Protein AF-A0A139BNW7-F1 (afdb_monomer_lite)

Foldseek 3Di:
DPVLVVLLPDLVDNPLVNLVVVLVVLVVVLVVLVVCVVVFDCVQSVQLNVLSVQLNVLSVLLNVLVVLLVVLVVLCPDPVNPVVNVVSVVSNVVSVVVNVVSSVSNSVSSVSNVPRDDRPDD

Structure (mmCIF, N/CA/C/O backbone):
data_AF-A0A139BNW7-F1
#
_entry.id   AF-A0A139BNW7-F1
#
loop_
_atom_site.group_PDB
_atom_site.id
_atom_site.type_symbol
_atom_site.label_atom_id
_atom_site.label_alt_id
_atom_site.label_comp_id
_atom_site.label_asym_id
_atom_site.label_entity_id
_atom_site.label_seq_id
_atom_site.pdbx_PDB_ins_code
_atom_site.Cartn_x
_atom_site.Cartn_y
_atom_site.Cartn_z
_atom_site.occupancy
_atom_site.B_iso_or_equiv
_atom_site.auth_seq_id
_atom_site.auth_comp_id
_atom_site.auth_asym_id
_atom_site.auth_atom_id
_atom_site.pdbx_PDB_model_num
ATOM 1 N N . PRO A 1 1 ? -1.598 -12.115 14.046 1.00 49.28 1 PRO A N 1
ATOM 2 C CA . PRO A 1 1 ? -0.942 -11.135 14.954 1.00 49.28 1 PRO A CA 1
ATOM 3 C C . PRO A 1 1 ? 0.583 -11.308 15.128 1.00 49.28 1 PRO A C 1
ATOM 5 O O . PRO A 1 1 ? 1.263 -10.300 15.243 1.00 49.28 1 PRO A O 1
ATOM 8 N N . LYS A 1 2 ? 1.143 -12.535 15.121 1.00 35.66 2 LYS A N 1
ATOM 9 C CA . LYS A 1 2 ? 2.602 -12.752 15.297 1.00 35.66 2 LYS A CA 1
ATOM 10 C C . LYS A 1 2 ? 3.431 -12.842 13.998 1.00 35.66 2 LYS A C 1
ATOM 12 O O . LYS A 1 2 ? 4.591 -12.453 14.020 1.00 35.66 2 LYS A O 1
ATOM 17 N N . GLN A 1 3 ? 2.856 -13.269 12.867 1.00 41.72 3 GLN A N 1
ATOM 18 C CA . GLN A 1 3 ? 3.570 -13.284 11.571 1.00 41.72 3 GLN A CA 1
ATOM 19 C C . GLN A 1 3 ? 3.868 -11.868 11.035 1.00 41.72 3 GLN A C 1
ATOM 21 O O . GLN A 1 3 ? 4.954 -11.613 10.531 1.00 41.72 3 GLN A O 1
ATOM 26 N N . PHE A 1 4 ? 2.954 -10.917 11.251 1.00 41.28 4 PHE A N 1
ATOM 27 C CA . PHE A 1 4 ? 3.050 -9.531 10.768 1.00 41.28 4 PHE A CA 1
ATOM 28 C C . PHE A 1 4 ? 4.217 -8.722 11.362 1.00 41.28 4 PHE A C 1
ATOM 30 O O . PHE A 1 4 ? 4.808 -7.889 10.683 1.00 41.28 4 PHE A O 1
ATOM 37 N N . ALA A 1 5 ? 4.577 -8.965 12.626 1.00 44.91 5 ALA A N 1
ATOM 38 C CA . ALA A 1 5 ? 5.645 -8.230 13.313 1.00 44.91 5 ALA A CA 1
ATOM 39 C C . ALA A 1 5 ? 7.062 -8.713 12.945 1.00 44.91 5 ALA A C 1
ATOM 41 O O . ALA A 1 5 ? 8.055 -8.100 13.350 1.00 44.91 5 ALA A O 1
ATOM 42 N N . ARG A 1 6 ? 7.173 -9.838 12.227 1.00 39.91 6 ARG A N 1
ATOM 43 C CA . ARG A 1 6 ? 8.458 -10.423 11.830 1.00 39.91 6 ARG A CA 1
ATOM 44 C C . ARG A 1 6 ? 8.920 -9.892 10.468 1.00 39.91 6 ARG A C 1
ATOM 46 O O . ARG A 1 6 ? 10.093 -9.571 10.338 1.00 39.91 6 ARG A O 1
ATOM 53 N N . SER A 1 7 ? 8.002 -9.685 9.522 1.00 45.31 7 SER A N 1
ATOM 54 C CA . SER A 1 7 ? 8.310 -9.166 8.177 1.00 45.31 7 SER A CA 1
ATOM 55 C C . SER A 1 7 ? 8.729 -7.688 8.158 1.00 45.31 7 SER A C 1
ATOM 57 O O . SER A 1 7 ? 9.489 -7.278 7.295 1.00 45.31 7 SER A O 1
ATOM 59 N N . ALA A 1 8 ? 8.313 -6.883 9.144 1.00 42.41 8 ALA A N 1
ATOM 60 C CA . ALA A 1 8 ? 8.657 -5.455 9.212 1.00 42.41 8 ALA A CA 1
ATOM 61 C C . ALA A 1 8 ? 10.097 -5.158 9.694 1.00 42.41 8 ALA A C 1
ATOM 63 O O . ALA A 1 8 ? 10.483 -3.990 9.797 1.00 42.41 8 ALA A O 1
ATOM 64 N N . ARG A 1 9 ? 10.874 -6.187 10.072 1.00 42.69 9 ARG A N 1
ATOM 65 C CA . ARG A 1 9 ? 12.191 -6.028 10.715 1.00 42.69 9 ARG A CA 1
ATOM 66 C C . ARG A 1 9 ? 13.371 -5.916 9.740 1.00 42.69 9 ARG A C 1
ATOM 68 O O . ARG A 1 9 ? 14.380 -5.365 10.158 1.00 42.69 9 ARG A O 1
ATOM 75 N N . HIS A 1 10 ? 13.215 -6.328 8.479 1.00 40.97 10 HIS A N 1
ATOM 76 C CA . HIS A 1 10 ? 14.264 -6.277 7.449 1.00 40.97 10 HIS A CA 1
ATOM 77 C C . HIS A 1 10 ? 13.695 -5.762 6.111 1.00 40.97 10 HIS A C 1
ATOM 79 O O . HIS A 1 10 ? 13.274 -6.573 5.293 1.00 40.97 10 HIS A O 1
ATOM 85 N N . PRO A 1 11 ? 13.617 -4.433 5.900 1.00 43.16 11 PRO A N 1
ATOM 86 C CA . PRO A 1 11 ? 13.012 -3.848 4.700 1.00 43.16 11 PRO A CA 1
ATOM 87 C C . PRO A 1 11 ? 13.825 -4.095 3.417 1.00 43.16 11 PRO A C 1
ATOM 89 O O . PRO A 1 11 ? 13.227 -4.292 2.366 1.00 43.16 11 PRO A O 1
ATOM 92 N N . ASP A 1 12 ? 15.154 -4.193 3.507 1.00 43.19 12 ASP A N 1
ATOM 93 C CA . ASP A 1 12 ? 16.047 -4.253 2.331 1.00 43.19 12 ASP A CA 1
ATOM 94 C C . ASP A 1 12 ? 16.019 -5.599 1.582 1.00 43.19 12 ASP A C 1
ATOM 96 O O . ASP A 1 12 ? 16.667 -5.772 0.556 1.00 43.19 12 ASP A O 1
ATOM 100 N N . SER A 1 13 ? 15.273 -6.577 2.100 1.00 46.12 13 SER A N 1
ATOM 101 C CA . SER A 1 13 ? 15.130 -7.919 1.520 1.00 46.12 13 SER A CA 1
ATOM 102 C C . SER A 1 13 ? 13.729 -8.492 1.720 1.00 46.12 13 SER A C 1
ATOM 104 O O . SER A 1 13 ? 13.562 -9.712 1.806 1.00 46.12 13 SER A O 1
ATOM 106 N N . VAL A 1 14 ? 12.696 -7.642 1.827 1.00 53.75 14 VAL A N 1
ATOM 107 C CA . VAL A 1 14 ? 11.334 -8.185 1.824 1.00 53.75 14 VAL A CA 1
ATOM 108 C C . VAL A 1 14 ? 11.049 -8.685 0.418 1.00 53.75 14 VAL A C 1
ATOM 110 O O . VAL A 1 14 ? 10.745 -7.916 -0.490 1.00 53.75 14 VAL A O 1
ATOM 113 N N . ASP A 1 15 ? 11.178 -9.999 0.261 1.00 62.72 15 ASP A N 1
ATOM 114 C CA . ASP A 1 15 ? 10.791 -10.727 -0.933 1.00 62.72 15 ASP A CA 1
ATOM 115 C C . ASP A 1 15 ? 9.409 -10.237 -1.393 1.00 62.72 15 ASP A C 1
ATOM 117 O O . ASP A 1 15 ? 8.446 -10.180 -0.620 1.00 62.72 15 ASP A O 1
ATOM 121 N N . SER A 1 16 ? 9.330 -9.851 -2.663 1.00 65.94 16 SER A N 1
ATOM 122 C CA . SER A 1 16 ? 8.121 -9.394 -3.345 1.00 65.94 16 SER A CA 1
ATOM 123 C C . SER A 1 16 ? 6.909 -10.291 -3.044 1.00 65.94 16 SER A C 1
ATOM 125 O O . SER A 1 16 ? 5.792 -9.802 -2.846 1.00 65.94 16 SER A O 1
ATOM 127 N N . LEU A 1 17 ? 7.132 -11.605 -2.918 1.00 62.97 17 LEU A N 1
ATOM 128 C CA . LEU A 1 17 ? 6.099 -12.576 -2.564 1.00 62.97 17 LEU A CA 1
ATOM 129 C C . LEU A 1 17 ? 5.541 -12.368 -1.144 1.00 62.97 17 LEU A C 1
ATOM 131 O O . LEU A 1 17 ? 4.336 -12.507 -0.916 1.00 62.97 17 LEU A O 1
ATOM 135 N N . GLN A 1 18 ? 6.390 -11.984 -0.190 1.00 76.88 18 GLN A N 1
ATOM 136 C CA . GLN A 1 18 ? 5.990 -11.701 1.188 1.00 76.88 18 GLN A CA 1
ATOM 137 C C . GLN A 1 18 ? 5.173 -10.408 1.289 1.00 76.88 18 GLN A C 1
ATOM 139 O O . GLN A 1 18 ? 4.178 -10.380 2.018 1.00 76.88 18 GLN A O 1
ATOM 144 N N . LEU A 1 19 ? 5.538 -9.360 0.539 1.00 79.75 19 LEU A N 1
ATOM 145 C CA . LEU A 1 19 ? 4.777 -8.101 0.482 1.00 79.75 19 LEU A CA 1
ATOM 146 C C . LEU A 1 19 ? 3.394 -8.311 -0.137 1.00 79.75 19 LEU A C 1
ATOM 148 O O . LEU A 1 19 ? 2.383 -7.855 0.406 1.00 79.75 19 LEU A O 1
ATOM 152 N N . HIS A 1 20 ? 3.329 -9.076 -1.226 1.00 80.38 20 HIS A N 1
ATOM 153 C CA . HIS A 1 20 ? 2.066 -9.433 -1.856 1.00 80.38 20 HIS A CA 1
ATOM 154 C C . HIS A 1 20 ? 1.164 -10.251 -0.914 1.00 80.38 20 HIS A C 1
ATOM 156 O O . HIS A 1 20 ? -0.016 -9.934 -0.730 1.00 80.38 20 HIS A O 1
ATOM 162 N N . GLY A 1 21 ? 1.723 -11.261 -0.238 1.00 86.75 21 GLY A N 1
ATOM 163 C CA . GLY A 1 21 ? 1.003 -12.038 0.773 1.00 86.75 21 GLY A CA 1
ATOM 164 C C . GLY A 1 21 ? 0.482 -11.167 1.921 1.00 86.75 21 GLY A C 1
ATOM 165 O O . GLY A 1 21 ? -0.666 -11.311 2.351 1.00 86.75 21 GLY A O 1
ATOM 166 N N . LEU A 1 22 ? 1.285 -10.202 2.374 1.00 87.50 22 LEU A N 1
ATOM 167 C CA . LEU A 1 22 ? 0.901 -9.243 3.406 1.00 87.50 22 LEU A CA 1
ATOM 168 C C . LEU A 1 22 ? -0.285 -8.363 2.967 1.00 87.50 22 LEU A C 1
ATOM 170 O O . LEU A 1 22 ? -1.221 -8.176 3.750 1.00 87.50 22 LEU A O 1
ATOM 174 N N . ARG A 1 23 ? -0.309 -7.898 1.711 1.00 90.06 23 ARG A N 1
ATOM 175 C CA . ARG A 1 23 ? -1.443 -7.154 1.130 1.00 90.06 23 ARG A CA 1
ATOM 176 C C . ARG A 1 23 ? -2.729 -7.981 1.122 1.00 90.06 23 ARG A C 1
ATOM 178 O O . ARG A 1 23 ? -3.777 -7.481 1.534 1.00 90.06 23 ARG A O 1
ATOM 185 N N . ILE A 1 24 ? -2.660 -9.253 0.722 1.00 92.62 24 ILE A N 1
ATOM 186 C CA . ILE A 1 24 ? -3.820 -10.161 0.756 1.00 92.62 24 ILE A CA 1
ATOM 187 C C . ILE A 1 24 ? -4.355 -10.295 2.185 1.00 92.62 24 ILE A C 1
ATOM 189 O O . ILE A 1 24 ? -5.563 -10.188 2.413 1.00 92.62 24 ILE A O 1
ATOM 193 N N . LEU A 1 25 ? -3.470 -10.513 3.158 1.00 93.31 25 LEU A N 1
ATOM 194 C CA . LEU A 1 25 ? -3.865 -10.663 4.555 1.00 93.31 25 LEU A CA 1
ATOM 195 C C . LEU A 1 25 ? -4.482 -9.381 5.132 1.00 93.31 25 LEU A C 1
ATOM 197 O O . LEU A 1 25 ? -5.473 -9.464 5.858 1.00 93.31 25 LEU A O 1
ATOM 201 N N . ALA A 1 26 ? -3.943 -8.207 4.792 1.00 93.88 26 ALA A N 1
ATOM 202 C CA . ALA A 1 26 ? -4.494 -6.923 5.219 1.00 93.88 26 ALA A CA 1
ATOM 203 C C . ALA A 1 26 ? -5.916 -6.705 4.672 1.00 93.88 26 ALA A C 1
ATOM 205 O O . ALA A 1 26 ? -6.814 -6.344 5.437 1.00 93.88 26 ALA A O 1
ATOM 206 N N . LYS A 1 27 ? -6.151 -7.014 3.387 1.00 95.31 27 LYS A N 1
ATOM 207 C CA . LYS A 1 27 ? -7.493 -6.966 2.780 1.00 95.31 27 LYS A CA 1
ATOM 208 C C . LYS A 1 27 ? -8.467 -7.910 3.477 1.00 95.31 27 LYS A C 1
ATOM 210 O O . LYS A 1 27 ? -9.548 -7.483 3.867 1.00 95.31 27 LYS A O 1
ATOM 215 N N . LYS A 1 28 ? -8.068 -9.170 3.691 1.00 96.56 28 LYS A N 1
ATOM 216 C CA . LYS A 1 28 ? -8.892 -10.154 4.414 1.00 96.56 28 LYS A CA 1
ATOM 217 C C . LYS A 1 28 ? -9.276 -9.644 5.801 1.00 96.56 28 LYS A C 1
ATOM 219 O O . LYS A 1 28 ? -10.441 -9.716 6.170 1.00 96.56 28 LYS A O 1
ATOM 224 N N . LEU A 1 29 ? -8.320 -9.084 6.543 1.00 94.88 29 LEU A N 1
ATOM 225 C CA . LEU A 1 29 ? -8.589 -8.520 7.863 1.00 94.88 29 LEU A CA 1
ATOM 226 C C . LEU A 1 29 ? -9.581 -7.354 7.806 1.00 94.88 29 LEU A C 1
ATOM 228 O O . LEU A 1 29 ? -10.465 -7.279 8.656 1.00 94.88 29 LEU A O 1
ATOM 232 N N . ARG A 1 30 ? -9.459 -6.465 6.816 1.00 94.69 30 ARG A N 1
ATOM 233 C CA . ARG A 1 30 ? -10.391 -5.345 6.658 1.00 94.69 30 ARG A CA 1
ATOM 234 C C . ARG A 1 30 ? -11.789 -5.810 6.308 1.00 94.69 30 ARG A C 1
ATOM 236 O O . ARG A 1 30 ? -12.711 -5.360 6.969 1.00 94.69 30 ARG A O 1
ATOM 243 N N . TYR A 1 31 ? -11.943 -6.728 5.361 1.00 96.12 31 TYR A N 1
ATOM 244 C CA . TYR A 1 31 ? -13.263 -7.249 5.008 1.00 96.12 31 TYR A CA 1
ATOM 245 C C . TYR A 1 31 ? -13.936 -7.927 6.198 1.00 96.12 31 TYR A C 1
ATOM 247 O O . TYR A 1 31 ? -15.089 -7.635 6.502 1.00 96.12 31 TYR A O 1
ATOM 255 N N . SER A 1 32 ? -13.199 -8.751 6.947 1.00 95.62 32 SER A N 1
ATOM 256 C CA . SER A 1 32 ? -13.720 -9.323 8.188 1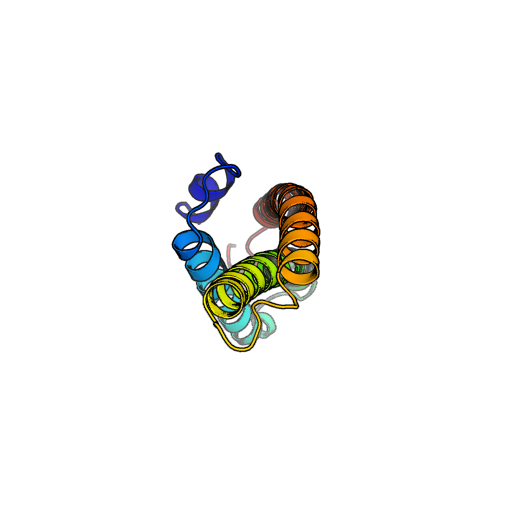.00 95.62 32 SER A CA 1
ATOM 257 C C . SER A 1 32 ? -14.108 -8.234 9.192 1.00 95.62 32 SER A C 1
ATOM 259 O O . SER A 1 32 ? -15.176 -8.301 9.792 1.00 95.62 32 SER A O 1
ATOM 261 N N . ALA A 1 33 ? -13.273 -7.208 9.372 1.00 94.12 33 ALA A N 1
ATOM 262 C CA . ALA A 1 33 ? -13.576 -6.115 10.289 1.00 94.12 33 ALA A CA 1
ATOM 263 C C . ALA A 1 33 ? -14.799 -5.290 9.850 1.00 94.12 33 ALA A C 1
ATOM 265 O O . ALA A 1 33 ? -15.593 -4.903 10.701 1.00 94.12 33 ALA A O 1
ATOM 266 N N . GLU A 1 34 ? -14.974 -5.058 8.549 1.00 94.50 34 GLU A N 1
ATOM 267 C CA . GLU A 1 34 ? -16.119 -4.349 7.971 1.00 94.50 34 GLU A CA 1
ATOM 268 C C . GLU A 1 34 ? -17.432 -5.110 8.168 1.00 94.50 34 GLU A C 1
ATOM 270 O O . GLU A 1 34 ? -18.445 -4.502 8.505 1.00 94.50 34 GLU A O 1
ATOM 275 N N . ILE A 1 35 ? -17.404 -6.440 8.057 1.00 95.31 35 ILE A N 1
ATOM 276 C CA . ILE A 1 35 ? -18.567 -7.292 8.332 1.00 95.31 35 ILE A CA 1
ATOM 277 C C . ILE A 1 35 ? -18.994 -7.167 9.800 1.00 95.31 35 ILE A C 1
ATOM 279 O O . ILE A 1 35 ? -20.168 -6.946 10.099 1.00 95.31 35 ILE A O 1
ATOM 283 N N . PHE A 1 36 ? -18.043 -7.275 10.731 1.00 94.00 36 PHE A N 1
ATOM 284 C CA . PHE A 1 36 ? -18.358 -7.341 12.159 1.00 94.00 36 PHE A CA 1
ATOM 285 C C . PHE A 1 36 ? -18.462 -5.981 12.858 1.00 94.00 36 PHE A C 1
ATOM 287 O O . PHE A 1 36 ? -18.883 -5.950 14.013 1.00 94.00 36 PHE A O 1
ATOM 294 N N . LEU A 1 37 ? -18.118 -4.857 12.214 1.00 93.94 37 LEU A N 1
ATOM 295 C CA . LEU A 1 37 ? -18.062 -3.550 12.892 1.00 93.94 37 LEU A CA 1
ATOM 296 C C . LEU A 1 37 ? -19.385 -3.139 13.545 1.00 93.94 37 LEU A C 1
ATOM 298 O O . LEU A 1 37 ? -19.362 -2.433 14.548 1.00 93.94 37 LEU A O 1
ATOM 302 N N . HIS A 1 38 ? -20.519 -3.602 13.013 1.00 93.19 38 HIS A N 1
ATOM 303 C CA . HIS A 1 38 ? -21.854 -3.260 13.511 1.00 93.19 38 HIS A CA 1
ATOM 304 C C . HIS A 1 38 ? -22.169 -3.913 14.866 1.00 93.19 38 HIS A C 1
ATOM 306 O O . HIS A 1 38 ? -23.100 -3.491 15.544 1.00 93.19 38 HIS A O 1
ATOM 312 N N . LEU A 1 39 ? -21.379 -4.908 15.286 1.00 94.56 39 LEU A N 1
ATOM 313 C CA . LEU A 1 39 ? -21.505 -5.574 16.585 1.00 94.56 39 LEU A CA 1
ATOM 314 C C . LEU A 1 39 ? -20.743 -4.852 17.711 1.00 94.56 39 LEU A C 1
ATOM 316 O O . LEU A 1 39 ? -20.805 -5.281 18.863 1.00 94.56 39 LEU A O 1
ATOM 320 N N . TYR A 1 40 ? -19.996 -3.786 17.401 1.00 93.62 40 TYR A N 1
ATOM 321 C CA . TYR A 1 40 ? -19.084 -3.126 18.339 1.00 93.62 40 TYR A CA 1
ATOM 322 C C . TYR A 1 40 ? -19.247 -1.599 18.339 1.00 93.62 40 TYR A C 1
ATOM 324 O O . TYR A 1 40 ? -19.691 -0.998 17.364 1.00 93.62 40 TYR A O 1
ATOM 332 N N . ASP A 1 41 ? -18.842 -0.946 19.438 1.00 93.38 41 ASP A N 1
ATOM 333 C CA . ASP A 1 41 ? -18.884 0.520 19.550 1.00 93.38 41 ASP A CA 1
ATOM 334 C C . ASP A 1 41 ? -18.008 1.167 18.462 1.00 93.38 41 ASP A C 1
ATOM 336 O O . ASP A 1 41 ? -16.812 0.875 18.329 1.00 93.38 41 ASP A O 1
ATOM 340 N N . ARG A 1 42 ? -18.599 2.105 17.714 1.00 93.44 42 ARG A N 1
ATOM 341 C CA . ARG A 1 42 ? -17.937 2.874 16.654 1.00 93.44 42 ARG A CA 1
ATOM 342 C C . ARG A 1 42 ? -16.664 3.582 17.129 1.00 93.44 42 ARG A C 1
ATOM 344 O O . ARG A 1 42 ? -15.725 3.742 16.351 1.00 93.44 42 ARG A O 1
ATOM 351 N N . ARG A 1 43 ? -16.598 3.984 18.402 1.00 93.31 43 ARG A N 1
ATOM 352 C CA . ARG A 1 43 ? -15.413 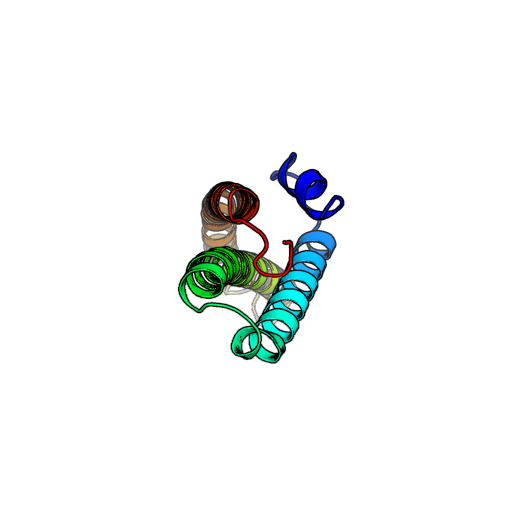4.597 19.026 1.00 93.31 43 ARG A CA 1
ATOM 353 C C . ARG A 1 43 ? -14.230 3.630 19.110 1.00 93.31 43 ARG A C 1
ATOM 355 O O . ARG A 1 43 ? -13.092 4.085 19.082 1.00 93.31 43 ARG A O 1
ATOM 362 N N . LYS A 1 44 ? -14.485 2.317 19.162 1.00 91.69 44 LYS A N 1
ATOM 363 C CA . LYS A 1 44 ? -13.453 1.267 19.140 1.00 91.69 44 LYS A CA 1
ATOM 364 C C . LYS A 1 44 ? -13.108 0.824 17.716 1.00 91.69 44 LYS A C 1
ATOM 366 O O . LYS A 1 44 ? -11.940 0.592 17.420 1.00 91.69 44 LYS A O 1
ATOM 371 N N . THR A 1 45 ? -14.094 0.721 16.824 1.00 94.81 45 THR A N 1
ATOM 372 C CA . THR A 1 45 ? -13.866 0.236 15.448 1.00 94.81 45 THR A CA 1
ATOM 373 C C . THR A 1 45 ? -13.204 1.284 14.552 1.00 94.81 45 THR A C 1
ATOM 375 O O . THR A 1 45 ? -12.334 0.937 13.752 1.00 94.81 45 THR A O 1
ATOM 378 N N . LYS A 1 46 ? -13.550 2.572 14.704 1.00 94.62 46 LYS A N 1
ATOM 379 C CA . LYS A 1 46 ? -13.042 3.656 13.844 1.00 94.62 46 LYS A CA 1
ATOM 380 C C . LYS A 1 46 ? -11.506 3.790 13.871 1.00 94.62 46 LYS A C 1
ATOM 382 O O . LYS A 1 46 ? -10.930 3.802 12.784 1.00 94.62 46 LYS A O 1
ATOM 387 N N . PRO A 1 47 ? -10.818 3.853 15.032 1.00 95.06 47 PRO A N 1
ATOM 388 C CA . PRO A 1 47 ? -9.355 3.961 15.062 1.00 95.06 47 PRO A CA 1
ATOM 389 C C . PRO A 1 47 ? -8.659 2.737 14.455 1.00 95.06 47 PRO A C 1
ATOM 391 O O . PRO A 1 47 ? -7.693 2.877 13.707 1.00 95.06 47 PRO A O 1
ATOM 394 N N . PHE A 1 48 ? -9.190 1.538 14.718 1.00 95.56 48 PHE A N 1
ATOM 395 C CA . PHE A 1 48 ? -8.658 0.293 14.170 1.00 95.56 48 PHE A CA 1
ATOM 396 C C . PHE A 1 48 ? -8.747 0.256 12.637 1.00 95.56 48 PHE A C 1
ATOM 398 O O . PHE A 1 48 ? -7.750 -0.021 11.970 1.00 95.56 48 PHE A O 1
ATOM 405 N N . LEU A 1 49 ? -9.922 0.564 12.072 1.00 96.00 49 LEU A N 1
ATOM 406 C CA . LEU A 1 49 ? -10.132 0.577 10.621 1.00 96.00 49 LEU A CA 1
ATOM 407 C C . LEU A 1 49 ? -9.318 1.673 9.928 1.00 96.00 49 LEU A C 1
ATOM 409 O O . LEU A 1 49 ? -8.779 1.428 8.853 1.00 96.00 49 LEU A O 1
ATOM 413 N N . ALA A 1 50 ? -9.187 2.850 10.547 1.00 96.44 50 ALA A N 1
ATOM 414 C CA . ALA A 1 50 ? -8.358 3.930 10.017 1.00 96.44 50 ALA A CA 1
ATOM 415 C C . ALA A 1 50 ? -6.879 3.517 9.940 1.0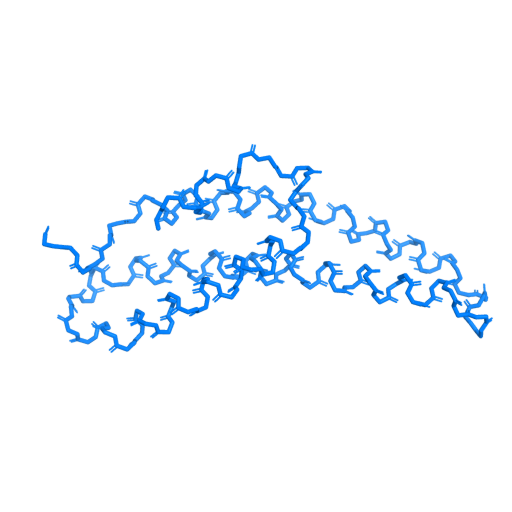0 96.44 50 ALA A C 1
ATOM 417 O O . ALA A 1 50 ? -6.246 3.664 8.897 1.00 96.44 50 ALA A O 1
ATOM 418 N N . ALA A 1 51 ? -6.340 2.929 11.012 1.00 96.44 51 ALA A N 1
ATOM 419 C CA . ALA A 1 51 ? -4.958 2.464 11.028 1.00 96.44 51 ALA A CA 1
ATOM 420 C C . ALA A 1 51 ? -4.714 1.300 10.051 1.00 96.44 51 ALA A C 1
ATOM 422 O O . ALA A 1 51 ? -3.681 1.261 9.385 1.00 96.44 51 ALA A O 1
ATOM 423 N N . LEU A 1 52 ? -5.670 0.371 9.932 1.00 96.19 52 LEU A N 1
ATOM 424 C CA . LEU A 1 52 ? -5.608 -0.716 8.954 1.00 96.19 52 LEU A CA 1
ATOM 425 C C . LEU A 1 52 ? -5.689 -0.200 7.508 1.00 96.19 52 LEU A C 1
ATOM 427 O O . LEU A 1 52 ? -5.032 -0.758 6.632 1.00 96.19 52 LEU A O 1
ATOM 431 N N . GLY A 1 53 ? -6.466 0.860 7.269 1.00 96.25 53 GLY A N 1
ATOM 432 C CA . GLY A 1 53 ? -6.508 1.580 5.996 1.00 96.25 53 GLY A CA 1
ATOM 433 C C . GLY A 1 53 ? -5.133 2.119 5.615 1.00 96.25 53 GLY A C 1
ATOM 434 O O . GLY A 1 53 ? -4.607 1.726 4.584 1.00 96.25 53 GLY A O 1
ATOM 435 N N . GLY A 1 54 ? -4.483 2.866 6.513 1.00 96.44 54 GLY A N 1
ATOM 436 C CA . GLY A 1 54 ? -3.142 3.401 6.250 1.00 96.44 54 GLY A CA 1
ATOM 437 C C . GLY A 1 54 ? -2.078 2.326 5.986 1.00 96.44 54 GLY A C 1
ATOM 438 O O . GLY A 1 54 ? -1.154 2.543 5.208 1.00 96.44 54 GLY A O 1
ATOM 439 N N . VAL A 1 55 ? -2.202 1.134 6.583 1.00 95.06 55 VAL A N 1
ATOM 440 C CA . VAL A 1 55 ? -1.348 -0.014 6.220 1.00 95.06 55 VAL A CA 1
ATOM 441 C C . VAL A 1 55 ? -1.634 -0.490 4.794 1.00 95.06 55 VAL A C 1
ATOM 443 O O . VAL A 1 55 ? -0.701 -0.784 4.049 1.00 95.06 55 VAL A O 1
ATOM 446 N N . GLN A 1 56 ? -2.906 -0.585 4.406 1.00 95.12 56 GLN A N 1
ATOM 447 C CA . GLN A 1 56 ? -3.298 -1.035 3.068 1.00 95.12 56 GLN A CA 1
ATOM 448 C C . GLN A 1 56 ? -2.915 -0.061 1.964 1.00 95.12 56 GLN A C 1
ATOM 450 O O . GLN A 1 56 ? -2.545 -0.532 0.890 1.00 95.12 56 GLN A O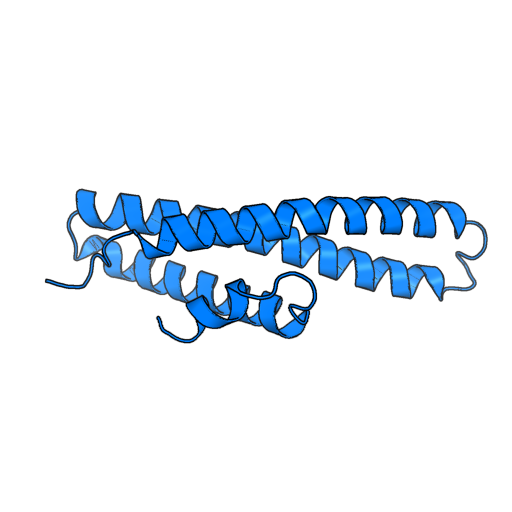 1
ATOM 455 N N . ASP A 1 57 ? -2.979 1.240 2.231 1.00 95.69 57 ASP A N 1
ATOM 456 C CA . ASP A 1 57 ? -2.613 2.279 1.270 1.00 95.69 57 ASP A CA 1
ATOM 457 C C . ASP A 1 57 ? -1.132 2.147 0.899 1.00 95.69 57 ASP A C 1
ATOM 459 O O . ASP A 1 57 ? -0.793 1.978 -0.271 1.00 95.69 57 ASP A O 1
ATOM 463 N N . VAL A 1 58 ? -0.250 2.069 1.904 1.00 94.81 58 VAL A N 1
ATOM 464 C CA . VAL A 1 58 ? 1.192 1.907 1.659 1.00 94.81 58 VAL A CA 1
ATOM 465 C C . VAL A 1 58 ? 1.515 0.543 1.038 1.00 94.81 58 VAL A C 1
ATOM 467 O O . VAL A 1 58 ? 2.333 0.457 0.127 1.00 94.81 58 VAL A O 1
ATOM 470 N N . LEU A 1 59 ? 0.853 -0.540 1.468 1.00 92.12 59 LEU A N 1
ATOM 471 C CA . LEU A 1 59 ? 1.001 -1.850 0.812 1.00 92.12 59 LEU A CA 1
ATOM 472 C C . LEU A 1 59 ? 0.509 -1.851 -0.639 1.00 92.12 59 LEU A C 1
ATOM 474 O O . LEU A 1 59 ? 0.944 -2.695 -1.418 1.00 92.12 59 LEU A O 1
ATOM 478 N N . GLY A 1 60 ? -0.439 -0.978 -0.985 1.00 92.44 60 GLY A N 1
ATOM 479 C CA . GLY A 1 60 ? -0.866 -0.742 -2.360 1.00 92.44 60 GLY A CA 1
ATOM 480 C C . GLY A 1 60 ? 0.278 -0.184 -3.182 1.00 92.44 60 GLY A C 1
ATOM 481 O O . GLY A 1 60 ? 0.705 -0.848 -4.118 1.00 92.44 60 GLY A O 1
ATOM 482 N N . GLN A 1 61 ? 0.841 0.939 -2.740 1.00 92.44 61 GLN A N 1
ATOM 483 C CA . GLN A 1 61 ? 1.932 1.607 -3.444 1.00 92.44 61 GLN A CA 1
ATOM 484 C C . GLN A 1 61 ? 3.152 0.697 -3.637 1.00 92.44 61 GLN A C 1
ATOM 486 O O . GLN A 1 61 ? 3.611 0.509 -4.756 1.00 92.44 61 GLN A O 1
ATOM 491 N N . VAL A 1 62 ? 3.596 0.016 -2.573 1.00 90.25 62 VAL A N 1
ATOM 492 C CA . VAL A 1 62 ? 4.717 -0.938 -2.656 1.00 90.25 62 VAL A CA 1
ATOM 493 C C . VAL A 1 62 ? 4.439 -2.062 -3.663 1.00 90.25 62 VAL A C 1
ATOM 495 O O . VAL A 1 62 ? 5.334 -2.505 -4.380 1.00 90.25 62 VAL A O 1
ATOM 498 N N . ASN A 1 63 ? 3.204 -2.570 -3.712 1.00 88.06 63 ASN A N 1
ATOM 499 C CA . ASN A 1 63 ? 2.838 -3.615 -4.666 1.00 88.06 63 ASN A CA 1
ATOM 500 C C . ASN A 1 63 ? 2.813 -3.084 -6.108 1.00 88.06 63 ASN A C 1
ATOM 502 O O . ASN A 1 63 ? 3.170 -3.829 -7.020 1.00 88.06 63 ASN A O 1
ATOM 506 N N . ASP A 1 64 ? 2.395 -1.837 -6.309 1.00 90.00 64 ASP A N 1
ATOM 507 C CA . ASP A 1 64 ? 2.339 -1.199 -7.623 1.00 90.00 64 ASP A CA 1
ATOM 508 C C . ASP A 1 64 ? 3.752 -0.920 -8.158 1.00 90.00 64 ASP A C 1
ATOM 510 O O . ASP A 1 64 ? 4.031 -1.248 -9.309 1.00 90.00 64 ASP A O 1
ATOM 514 N N . ASP A 1 65 ? 4.680 -0.474 -7.306 1.00 89.69 65 ASP A N 1
ATOM 515 C CA . ASP A 1 65 ? 6.101 -0.298 -7.644 1.00 89.69 65 ASP A CA 1
ATOM 516 C C . ASP A 1 65 ? 6.745 -1.618 -8.089 1.00 89.69 65 ASP A C 1
ATOM 518 O O . ASP A 1 65 ? 7.400 -1.708 -9.130 1.00 89.69 65 ASP A O 1
ATOM 522 N N . VAL A 1 66 ? 6.504 -2.690 -7.330 1.00 86.38 66 VAL A N 1
ATOM 523 C CA . VAL A 1 66 ? 6.974 -4.044 -7.653 1.00 86.38 66 VAL A CA 1
ATOM 524 C C . VAL A 1 66 ? 6.367 -4.550 -8.966 1.00 86.38 66 VAL A C 1
ATOM 526 O O . VAL A 1 66 ? 7.047 -5.205 -9.761 1.00 86.38 66 VAL A O 1
ATOM 529 N N . ALA A 1 67 ? 5.082 -4.284 -9.212 1.00 87.62 67 ALA A N 1
ATOM 530 C CA . ALA A 1 67 ? 4.435 -4.648 -10.467 1.00 87.62 67 ALA A CA 1
ATOM 531 C C . ALA A 1 67 ? 5.023 -3.856 -11.646 1.00 87.62 67 ALA A C 1
ATOM 533 O O . ALA A 1 67 ? 5.292 -4.444 -12.695 1.00 87.62 67 ALA A O 1
ATOM 534 N N . ALA A 1 68 ? 5.290 -2.563 -11.457 1.00 90.62 68 ALA A N 1
ATOM 535 C CA . ALA A 1 68 ? 5.918 -1.699 -12.447 1.00 90.62 68 ALA A CA 1
ATOM 536 C C . ALA A 1 68 ? 7.345 -2.159 -12.782 1.00 90.62 68 ALA A C 1
ATOM 538 O O . ALA A 1 68 ? 7.684 -2.250 -13.960 1.00 90.62 68 ALA A O 1
ATOM 539 N N . GLN A 1 69 ? 8.150 -2.559 -11.790 1.00 89.06 69 GLN A N 1
ATOM 540 C CA . GLN A 1 69 ? 9.475 -3.152 -12.024 1.00 89.06 69 GLN A CA 1
ATOM 541 C C . GLN A 1 69 ? 9.400 -4.400 -12.917 1.00 89.06 69 GLN A C 1
ATOM 543 O O . GLN A 1 69 ? 10.137 -4.496 -13.895 1.00 89.06 69 GLN A O 1
ATOM 548 N N . ARG A 1 70 ? 8.455 -5.313 -12.651 1.00 87.44 70 ARG A N 1
ATOM 549 C CA . ARG A 1 70 ? 8.250 -6.519 -13.477 1.00 87.44 70 ARG A CA 1
ATOM 550 C C . ARG A 1 70 ? 7.799 -6.197 -14.901 1.00 87.44 70 ARG A C 1
ATOM 552 O O . ARG A 1 70 ? 8.115 -6.942 -15.824 1.00 87.44 70 ARG A O 1
ATOM 559 N N . LEU A 1 71 ? 7.013 -5.136 -15.089 1.00 91.31 71 LEU A N 1
ATOM 560 C CA . LEU A 1 71 ? 6.637 -4.671 -16.424 1.00 91.31 71 LEU A CA 1
ATOM 561 C C . LEU A 1 71 ? 7.854 -4.091 -17.148 1.00 91.31 71 LEU A C 1
ATOM 563 O O . LEU A 1 71 ? 8.099 -4.462 -18.290 1.00 91.31 71 LEU A O 1
ATOM 567 N N . LEU A 1 72 ? 8.662 -3.272 -16.473 1.00 91.44 72 LEU A N 1
ATOM 568 C CA . LEU A 1 72 ? 9.903 -2.733 -17.030 1.00 91.44 72 LEU A CA 1
ATOM 569 C C . LEU A 1 72 ? 10.919 -3.829 -17.378 1.00 91.44 72 LEU A C 1
ATOM 571 O O . LEU A 1 72 ? 11.617 -3.685 -18.373 1.00 91.44 72 LEU A O 1
ATOM 575 N N . ASP A 1 73 ? 10.992 -4.926 -16.616 1.00 89.25 73 ASP A N 1
ATOM 576 C CA . ASP A 1 73 ? 11.812 -6.098 -16.973 1.00 89.25 73 ASP A CA 1
ATOM 577 C C . ASP A 1 73 ? 11.376 -6.708 -18.309 1.00 89.25 73 ASP A C 1
ATOM 579 O O . ASP A 1 73 ? 12.212 -7.039 -19.146 1.00 89.25 73 ASP A O 1
ATOM 583 N N . LYS A 1 74 ? 10.061 -6.823 -18.534 1.00 91.62 74 LYS A N 1
ATOM 584 C CA . LYS A 1 74 ? 9.517 -7.343 -19.795 1.00 91.62 74 LYS A CA 1
ATOM 585 C C . LYS A 1 74 ? 9.798 -6.404 -20.961 1.00 91.62 74 LYS A C 1
ATOM 587 O O . LYS A 1 74 ? 10.205 -6.878 -22.012 1.00 91.62 74 LYS A O 1
ATOM 592 N N . LEU A 1 75 ? 9.609 -5.097 -20.767 1.00 93.00 75 LEU A N 1
ATOM 593 C CA . LEU A 1 75 ? 9.881 -4.099 -21.806 1.00 93.00 75 LEU A CA 1
ATOM 594 C C . LEU A 1 75 ? 11.376 -4.029 -22.141 1.00 93.00 75 LEU A C 1
ATOM 596 O O . LEU A 1 75 ? 11.730 -3.861 -23.300 1.00 93.00 75 LEU A O 1
ATOM 600 N N . ALA A 1 76 ? 12.257 -4.193 -21.147 1.00 90.25 76 ALA A N 1
ATOM 601 C CA . ALA A 1 76 ? 13.703 -4.207 -21.363 1.00 90.25 76 ALA A CA 1
ATOM 602 C C . ALA A 1 76 ? 14.154 -5.381 -22.248 1.00 90.25 76 ALA A C 1
ATOM 604 O O . ALA A 1 76 ? 15.126 -5.240 -22.984 1.00 90.25 76 ALA A O 1
ATOM 605 N N . GLY A 1 77 ? 13.457 -6.519 -22.170 1.00 90.19 77 GLY A N 1
ATOM 606 C CA . GLY A 1 77 ? 13.723 -7.707 -22.983 1.00 90.19 77 GLY A CA 1
ATOM 607 C C . GLY A 1 77 ? 13.013 -7.737 -24.340 1.00 90.19 77 GLY A C 1
ATOM 608 O O . GLY A 1 77 ? 13.164 -8.721 -25.058 1.00 90.19 77 GLY A O 1
ATOM 609 N N . ASP A 1 78 ? 12.229 -6.712 -24.687 1.00 93.69 78 ASP A N 1
ATOM 610 C CA . ASP A 1 78 ? 11.504 -6.639 -25.957 1.00 93.69 78 ASP A CA 1
ATOM 611 C C . ASP A 1 78 ? 12.360 -5.946 -27.032 1.00 93.69 78 ASP A C 1
ATOM 613 O O . ASP A 1 78 ? 12.674 -4.756 -26.935 1.00 93.69 78 ASP A O 1
ATOM 617 N N . GLU A 1 79 ? 12.728 -6.687 -28.081 1.00 91.56 79 GLU A N 1
ATOM 618 C CA . GLU A 1 79 ? 13.532 -6.181 -29.202 1.00 91.56 79 GLU A CA 1
ATOM 619 C C . GLU A 1 79 ? 12.854 -5.013 -29.934 1.00 91.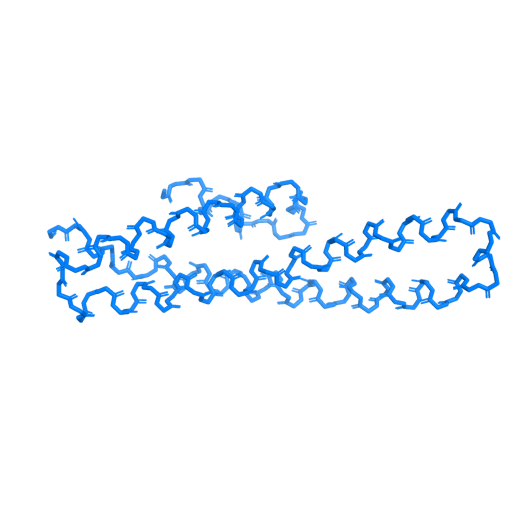56 79 GLU A C 1
ATOM 621 O O . GLU A 1 79 ? 13.537 -4.093 -30.389 1.00 91.56 79 GLU A O 1
ATOM 626 N N . CYS A 1 80 ? 11.516 -4.983 -29.983 1.00 93.31 80 CYS A N 1
ATOM 627 C CA . CYS A 1 80 ? 10.769 -3.882 -30.595 1.00 93.31 80 CYS A CA 1
ATOM 628 C C . CYS A 1 80 ? 10.944 -2.563 -29.825 1.00 93.31 80 CYS A C 1
ATOM 630 O O . CYS A 1 80 ? 10.705 -1.489 -30.376 1.00 93.31 80 CYS A O 1
ATOM 632 N N . LEU A 1 81 ? 11.369 -2.627 -28.559 1.00 91.69 81 LEU A N 1
ATOM 633 C CA . LEU A 1 81 ? 11.555 -1.479 -27.672 1.00 91.69 81 LEU A CA 1
ATOM 634 C C . LEU A 1 81 ? 13.031 -1.155 -27.412 1.00 91.69 81 LEU A C 1
ATOM 636 O O . LEU A 1 81 ? 13.336 -0.335 -26.544 1.00 91.69 81 LEU A O 1
ATOM 640 N N . ALA A 1 82 ? 13.961 -1.721 -28.188 1.00 89.06 82 ALA A N 1
ATOM 641 C CA . ALA A 1 82 ? 15.395 -1.457 -28.048 1.00 89.06 82 ALA A CA 1
ATOM 642 C C . ALA A 1 82 ? 15.756 0.042 -28.146 1.00 89.06 82 ALA A C 1
ATOM 644 O O . ALA A 1 82 ? 16.659 0.511 -27.455 1.00 89.06 82 ALA A O 1
ATOM 645 N N . ALA A 1 83 ? 15.014 0.825 -28.935 1.00 93.19 83 ALA A N 1
ATOM 646 C CA . ALA A 1 83 ? 15.203 2.276 -29.034 1.00 93.19 83 ALA A CA 1
ATOM 647 C C . ALA A 1 83 ? 14.799 3.050 -27.757 1.00 93.19 83 ALA A C 1
ATOM 649 O O . ALA A 1 83 ? 15.148 4.219 -27.612 1.00 93.19 83 ALA A O 1
ATOM 650 N N . HIS A 1 84 ? 14.076 2.421 -26.824 1.00 92.69 84 HIS A N 1
ATOM 651 C CA . HIS A 1 84 ? 13.527 3.046 -25.615 1.00 92.69 84 HIS A CA 1
ATOM 652 C C . HIS A 1 84 ? 14.235 2.621 -24.319 1.00 92.69 84 HIS A C 1
ATOM 654 O O . HIS A 1 84 ? 13.741 2.896 -23.223 1.00 92.69 84 HIS A O 1
ATOM 660 N N . GLN A 1 85 ? 15.403 1.982 -24.416 1.00 91.25 85 GLN A N 1
ATOM 661 C CA . GLN A 1 85 ? 16.129 1.457 -23.252 1.00 91.25 85 GLN A CA 1
ATOM 662 C C . GLN A 1 85 ? 16.479 2.538 -22.221 1.00 91.25 85 GLN A C 1
ATOM 664 O O . GLN A 1 85 ? 16.357 2.304 -21.020 1.00 91.25 85 GLN A O 1
ATOM 669 N N . GLU A 1 86 ? 16.823 3.751 -22.660 1.00 93.12 86 GLU A N 1
ATOM 670 C CA . GLU A 1 86 ? 17.096 4.869 -21.750 1.00 93.12 86 GLU A CA 1
ATOM 671 C C . GLU A 1 86 ? 15.871 5.223 -20.886 1.00 93.12 86 GLU A C 1
ATOM 673 O O . GLU A 1 86 ? 15.976 5.320 -19.663 1.00 93.12 86 GLU A O 1
ATOM 678 N N . ALA A 1 87 ? 14.684 5.321 -21.493 1.00 93.50 87 ALA A N 1
ATOM 679 C CA . ALA A 1 87 ? 13.442 5.614 -20.775 1.00 93.50 87 ALA A CA 1
ATOM 680 C C . ALA A 1 87 ? 13.075 4.506 -19.772 1.00 93.50 87 ALA A C 1
ATOM 682 O O . ALA A 1 87 ? 12.599 4.793 -18.669 1.00 93.50 87 ALA A O 1
ATOM 683 N N . ILE A 1 88 ? 13.330 3.243 -20.129 1.00 92.50 88 ILE A N 1
ATOM 684 C CA . ILE A 1 88 ? 13.113 2.080 -19.257 1.00 92.50 88 ILE A CA 1
ATOM 685 C C . ILE A 1 88 ? 14.044 2.140 -18.038 1.00 92.50 88 ILE A C 1
ATOM 687 O O . ILE A 1 88 ? 13.593 1.949 -16.904 1.00 92.50 88 ILE A O 1
ATOM 691 N N . VAL A 1 89 ? 15.329 2.445 -18.246 1.00 89.06 89 VAL A N 1
ATOM 692 C CA . VAL A 1 89 ? 16.324 2.565 -17.167 1.00 89.06 89 VAL A CA 1
ATOM 693 C C . VAL A 1 89 ? 16.001 3.735 -16.237 1.00 89.06 89 VAL A C 1
ATOM 695 O O . VAL A 1 89 ? 16.008 3.558 -15.017 1.00 89.06 89 VAL A O 1
ATOM 698 N N . LEU A 1 90 ? 15.654 4.906 -16.781 1.00 93.19 90 LEU A N 1
ATOM 699 C CA . LEU A 1 90 ? 15.274 6.077 -15.982 1.00 93.19 90 LEU A CA 1
ATOM 700 C C . LEU A 1 90 ? 14.031 5.799 -15.128 1.00 93.19 90 LEU A C 1
ATOM 702 O O . LEU A 1 90 ? 14.024 6.073 -13.925 1.00 93.19 90 LEU A O 1
ATOM 706 N N . SER A 1 91 ? 13.010 5.180 -15.726 1.00 92.88 91 SER A N 1
ATOM 707 C CA . SER A 1 91 ? 11.776 4.799 -15.028 1.00 92.88 91 SER A CA 1
ATOM 708 C C . SER A 1 91 ? 12.050 3.802 -13.896 1.00 92.88 91 SER A C 1
ATOM 710 O O . SER A 1 91 ? 11.513 3.937 -12.796 1.00 92.88 91 SER A O 1
ATOM 712 N N . ARG A 1 92 ? 12.944 2.829 -14.122 1.00 89.00 92 ARG A N 1
ATOM 713 C CA . ARG A 1 92 ? 13.385 1.879 -13.087 1.00 89.00 92 ARG A CA 1
ATOM 714 C C . ARG A 1 92 ? 14.103 2.578 -11.934 1.00 89.00 92 ARG A C 1
ATOM 716 O O . ARG A 1 92 ? 13.866 2.231 -10.774 1.00 89.00 92 ARG A O 1
ATOM 723 N N . GLY A 1 93 ? 14.973 3.539 -12.243 1.00 86.31 93 GLY A N 1
ATOM 724 C CA . GLY A 1 93 ? 15.687 4.339 -11.249 1.00 86.31 93 GLY A CA 1
ATOM 725 C C . GLY A 1 93 ? 14.731 5.100 -10.330 1.00 86.31 93 GLY A C 1
ATOM 726 O O . GLY A 1 93 ? 14.861 5.017 -9.109 1.00 86.31 93 GLY A O 1
ATOM 727 N N . TRP A 1 94 ? 13.717 5.750 -10.909 1.00 89.75 94 TRP A N 1
ATOM 728 C CA . TRP A 1 94 ? 12.671 6.445 -10.154 1.00 89.75 94 TRP A CA 1
ATOM 729 C C . TRP A 1 94 ? 11.920 5.505 -9.203 1.00 89.75 94 TRP A C 1
ATOM 731 O O . TRP A 1 94 ? 11.828 5.783 -8.009 1.00 89.75 94 TRP A O 1
ATOM 741 N N . ILE A 1 95 ? 11.410 4.376 -9.708 1.00 88.12 95 ILE A N 1
ATOM 742 C CA . ILE A 1 95 ? 10.622 3.427 -8.898 1.00 88.12 95 ILE A CA 1
ATOM 743 C C . ILE A 1 95 ? 11.458 2.855 -7.748 1.00 88.12 95 ILE A C 1
ATOM 745 O O . ILE A 1 95 ? 10.983 2.715 -6.624 1.00 88.12 95 ILE A O 1
ATOM 749 N N . THR A 1 96 ? 12.731 2.551 -8.008 1.00 82.94 96 THR A N 1
ATOM 750 C CA . THR A 1 96 ? 13.639 2.017 -6.981 1.00 82.94 96 THR A CA 1
ATOM 751 C C . THR A 1 96 ? 13.903 3.041 -5.875 1.00 82.94 96 THR A C 1
ATOM 753 O O . THR A 1 96 ? 13.989 2.676 -4.700 1.00 82.94 96 THR A O 1
ATOM 756 N N . HIS A 1 97 ? 14.000 4.326 -6.231 1.00 83.94 97 HIS A N 1
ATOM 757 C CA . HIS A 1 97 ? 14.118 5.404 -5.255 1.00 83.94 97 HIS A CA 1
ATOM 758 C C . HIS A 1 97 ? 12.851 5.536 -4.394 1.00 83.94 97 HIS A C 1
ATOM 760 O O . HIS A 1 97 ? 12.961 5.585 -3.166 1.00 83.94 97 HIS A O 1
ATOM 766 N N . ASP A 1 98 ? 11.662 5.522 -5.009 1.00 85.50 98 ASP A N 1
ATOM 767 C CA . ASP A 1 98 ? 10.387 5.656 -4.286 1.00 85.50 98 ASP A CA 1
ATOM 768 C C . ASP A 1 98 ? 10.153 4.504 -3.296 1.00 85.50 98 ASP A C 1
ATOM 770 O O . ASP A 1 98 ? 9.812 4.735 -2.131 1.00 85.50 98 ASP A O 1
ATOM 774 N N . LEU A 1 99 ? 10.466 3.267 -3.704 1.00 83.56 99 LEU A N 1
ATOM 775 C CA . LEU A 1 99 ? 10.271 2.061 -2.895 1.00 83.56 99 LEU A CA 1
ATOM 776 C C . LEU A 1 99 ? 10.923 2.159 -1.505 1.00 83.56 99 LEU A C 1
ATOM 778 O O . LEU A 1 99 ? 10.352 1.708 -0.509 1.00 83.56 99 LEU A O 1
ATOM 782 N N . SER A 1 100 ? 12.096 2.791 -1.407 1.00 81.69 100 SER A N 1
ATOM 783 C CA . SER A 1 100 ? 12.785 2.985 -0.123 1.00 81.69 100 SER A CA 1
ATOM 784 C C . SER A 1 100 ? 11.967 3.860 0.837 1.00 81.69 100 SER A C 1
ATOM 786 O O . SER A 1 100 ? 11.829 3.543 2.025 1.00 81.69 100 SER A O 1
ATOM 788 N N . GLY A 1 101 ? 11.365 4.935 0.320 1.00 88.12 101 GLY A N 1
ATOM 789 C CA . GLY A 1 101 ? 10.451 5.794 1.072 1.00 88.12 101 GLY A CA 1
ATOM 790 C C . GLY A 1 101 ? 9.187 5.047 1.501 1.00 88.12 101 GLY A C 1
ATOM 791 O O . GLY A 1 101 ? 8.779 5.134 2.666 1.00 88.12 101 GLY A O 1
ATOM 792 N N . GLN A 1 102 ? 8.618 4.241 0.603 1.00 90.19 102 GLN A N 1
ATOM 793 C CA . GLN A 1 102 ? 7.412 3.460 0.879 1.00 90.19 102 GLN A CA 1
ATOM 794 C C . GLN A 1 102 ? 7.635 2.371 1.931 1.00 90.19 102 GLN A C 1
ATOM 796 O O . GLN A 1 102 ? 6.795 2.182 2.810 1.00 90.19 102 GLN A O 1
ATOM 801 N N . LEU A 1 103 ? 8.781 1.687 1.930 1.00 86.75 103 LEU A N 1
ATOM 802 C CA . LEU A 1 103 ? 9.109 0.697 2.963 1.00 86.75 103 LEU A CA 1
ATOM 803 C C . LEU A 1 103 ? 9.257 1.344 4.349 1.00 86.75 103 LEU A C 1
ATOM 805 O O . LEU A 1 103 ? 8.786 0.796 5.355 1.00 86.75 103 LEU A O 1
ATOM 809 N N . ALA A 1 104 ? 9.846 2.541 4.419 1.00 88.81 104 ALA A N 1
ATOM 810 C CA . ALA A 1 104 ? 9.900 3.314 5.657 1.00 88.81 104 ALA A CA 1
ATOM 811 C C . ALA A 1 104 ? 8.496 3.748 6.120 1.00 88.81 104 ALA A C 1
ATOM 813 O O . ALA A 1 104 ? 8.172 3.637 7.310 1.00 88.81 104 ALA A O 1
ATOM 814 N N . ALA A 1 105 ? 7.640 4.194 5.195 1.00 92.12 105 ALA A N 1
ATOM 815 C CA . ALA A 1 105 ? 6.243 4.522 5.473 1.00 92.12 105 ALA A CA 1
ATOM 816 C C . ALA A 1 105 ? 5.450 3.291 5.944 1.00 92.12 105 ALA A C 1
ATOM 818 O O . ALA A 1 105 ? 4.700 3.382 6.918 1.00 92.12 105 ALA A O 1
ATOM 819 N N . LEU A 1 106 ? 5.687 2.122 5.342 1.00 91.69 106 LEU A N 1
ATOM 820 C CA . LEU A 1 106 ? 5.042 0.859 5.694 1.00 91.69 106 LEU A CA 1
ATOM 821 C C . LEU A 1 106 ? 5.405 0.455 7.118 1.00 91.69 106 LEU A C 1
ATOM 823 O O . LEU A 1 106 ? 4.549 0.061 7.908 1.00 91.69 106 LEU A O 1
ATOM 827 N N . ARG A 1 107 ? 6.679 0.599 7.490 1.00 90.69 107 ARG A N 1
ATOM 828 C CA . ARG A 1 107 ? 7.117 0.344 8.863 1.00 90.69 107 ARG A CA 1
ATOM 829 C C . ARG A 1 107 ? 6.394 1.258 9.854 1.00 90.69 107 ARG A C 1
ATOM 831 O O . ARG A 1 107 ? 5.936 0.773 10.890 1.00 90.69 107 ARG A O 1
ATOM 838 N N . LYS A 1 108 ? 6.259 2.552 9.546 1.00 93.19 108 LYS A N 1
ATOM 839 C CA . LYS A 1 108 ? 5.544 3.519 10.398 1.00 93.19 108 LYS A CA 1
ATOM 840 C C . LYS A 1 108 ? 4.048 3.197 10.504 1.00 93.19 108 LYS A C 1
ATOM 842 O O . LYS A 1 108 ? 3.522 3.161 11.618 1.00 93.19 108 LYS A O 1
ATOM 847 N N . SER A 1 109 ? 3.373 2.906 9.390 1.00 94.62 109 SER A N 1
ATOM 848 C CA . SER A 1 109 ? 1.942 2.568 9.385 1.00 94.62 109 SER A CA 1
ATOM 849 C C . SER A 1 109 ? 1.669 1.267 10.144 1.00 94.62 109 SER A C 1
ATOM 851 O O . SER A 1 109 ? 0.759 1.210 10.969 1.00 94.62 109 SER A O 1
ATOM 853 N N . MET A 1 110 ? 2.528 0.256 9.984 1.00 91.94 110 MET A N 1
ATOM 854 C CA . MET A 1 110 ? 2.455 -0.999 10.735 1.00 91.94 110 MET A CA 1
ATOM 855 C C . MET A 1 110 ? 2.658 -0.797 12.240 1.00 91.94 110 MET A C 1
ATOM 857 O O . MET A 1 110 ? 1.952 -1.403 13.047 1.00 91.94 110 MET A O 1
ATOM 861 N N . GLN A 1 111 ? 3.603 0.056 12.648 1.00 93.00 111 GLN A N 1
ATOM 862 C CA . GLN A 1 111 ? 3.785 0.409 14.061 1.00 93.00 111 GLN A CA 1
ATOM 863 C C . GLN A 1 111 ? 2.551 1.111 14.630 1.00 93.00 111 GLN A C 1
ATOM 865 O O . GLN A 1 111 ? 2.130 0.795 15.742 1.00 93.00 111 GLN A O 1
ATOM 870 N N . TYR A 1 112 ? 1.963 2.039 13.875 1.00 94.00 112 TYR A N 1
ATOM 871 C CA . TYR A 1 112 ? 0.741 2.729 14.274 1.00 94.00 112 TYR A CA 1
ATOM 872 C C . TYR A 1 112 ? -0.451 1.769 14.398 1.00 94.00 112 TYR A C 1
ATOM 874 O O . TYR A 1 112 ? -1.173 1.816 15.395 1.00 94.00 112 TYR A O 1
ATOM 882 N N . PHE A 1 113 ? -0.614 0.848 13.445 1.00 94.94 113 PHE A N 1
ATOM 883 C CA . PHE A 1 113 ? -1.649 -0.184 13.476 1.00 94.94 113 PHE A CA 1
ATOM 884 C C . PHE A 1 113 ? -1.495 -1.135 14.668 1.00 94.94 113 PHE A C 1
ATOM 886 O O . PHE A 1 113 ? -2.464 -1.388 15.378 1.00 94.94 113 PHE A O 1
ATOM 893 N N . ASN A 1 114 ? -0.275 -1.593 14.961 1.00 92.38 114 ASN A N 1
ATOM 894 C CA . ASN A 1 114 ? -0.015 -2.496 16.088 1.00 92.38 114 ASN A CA 1
ATOM 895 C C . ASN A 1 114 ? -0.301 -1.871 17.465 1.00 92.38 114 ASN A C 1
ATOM 897 O O . ASN A 1 114 ? -0.473 -2.608 18.433 1.00 92.38 114 ASN A O 1
ATOM 901 N N . LYS A 1 115 ? -0.339 -0.536 17.565 1.00 93.25 115 LYS A N 1
ATOM 902 C CA . LYS A 1 115 ? -0.724 0.179 18.792 1.00 93.25 115 LYS A CA 1
ATOM 903 C C . LYS A 1 115 ? -2.239 0.273 18.981 1.00 93.25 115 LYS A C 1
ATOM 905 O O . LYS A 1 115 ? -2.678 0.614 20.076 1.00 93.25 115 LYS A O 1
ATOM 910 N N . GLN A 1 116 ? -3.039 0.003 17.949 1.00 92.88 116 GLN A N 1
ATOM 911 C CA . GLN A 1 116 ? -4.490 0.081 18.069 1.00 92.88 116 GLN A CA 1
ATOM 912 C C . GLN A 1 116 ? -5.031 -1.096 18.875 1.00 92.88 116 GLN A C 1
ATOM 914 O O . GLN A 1 116 ? -4.651 -2.251 18.666 1.00 92.88 116 GLN A O 1
ATOM 919 N N . ALA A 1 117 ? -5.974 -0.807 19.770 1.00 88.56 117 ALA A N 1
ATOM 920 C CA . ALA A 1 117 ? -6.732 -1.850 20.437 1.00 88.56 117 ALA A CA 1
ATOM 921 C C . ALA A 1 117 ? -7.546 -2.637 19.399 1.00 88.56 117 ALA A C 1
ATOM 923 O O . ALA A 1 117 ? -8.258 -2.066 18.570 1.00 88.56 117 ALA A O 1
ATOM 924 N N . VAL A 1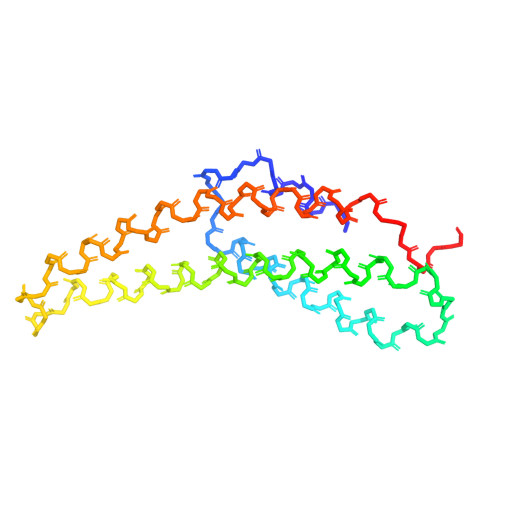 118 ? -7.460 -3.965 19.456 1.00 90.62 118 VAL A N 1
ATOM 925 C CA . VAL A 1 118 ? -8.357 -4.834 18.689 1.00 90.62 118 VAL A CA 1
ATOM 926 C C . VAL A 1 118 ? -9.769 -4.701 19.251 1.00 90.62 118 VAL A C 1
ATOM 928 O O . VAL A 1 118 ? -10.011 -5.023 20.412 1.00 90.62 118 VAL A O 1
ATOM 931 N N . PHE A 1 119 ? -10.705 -4.233 18.427 1.00 90.75 119 PHE A N 1
ATOM 932 C CA . PHE A 1 119 ? -12.048 -3.855 18.883 1.00 90.75 119 PHE A CA 1
ATOM 933 C C . PHE A 1 119 ? -12.913 -5.039 19.345 1.00 90.75 119 PHE A C 1
ATOM 935 O O . PHE A 1 119 ? -13.909 -4.829 20.031 1.00 90.75 119 PHE A O 1
ATOM 942 N N . TRP A 1 120 ? -12.533 -6.268 18.982 1.00 89.25 120 TRP A N 1
ATOM 943 C CA . TRP A 1 120 ? -13.243 -7.505 19.324 1.00 89.25 120 TRP A CA 1
ATOM 944 C C . TRP A 1 120 ? -12.744 -8.188 20.603 1.00 89.25 120 TRP A C 1
ATOM 946 O O . TRP A 1 120 ? -13.275 -9.232 20.982 1.00 89.25 120 TRP A O 1
ATOM 956 N N . LYS A 1 121 ? -11.718 -7.646 21.268 1.00 80.44 121 LYS A N 1
ATOM 957 C CA . LYS A 1 121 ? -11.328 -8.114 22.603 1.00 80.44 121 LYS A CA 1
ATOM 958 C C . LYS A 1 121 ? -12.059 -7.298 23.669 1.00 80.44 121 LYS A C 1
ATOM 960 O O . LYS A 1 121 ? -12.208 -6.086 23.513 1.00 80.44 121 LYS A O 1
ATOM 965 N N . LYS A 1 122 ? -12.542 -7.998 24.702 1.00 57.25 122 LYS A N 1
ATOM 966 C CA . LYS A 1 122 ? -13.123 -7.393 25.907 1.00 57.25 122 LYS A CA 1
ATOM 967 C C . LYS A 1 122 ? -12.072 -6.570 26.638 1.00 57.25 122 LYS A C 1
ATOM 969 O O . LYS A 1 122 ? -10.938 -7.086 26.762 1.00 57.25 122 LYS A O 1
#

Secondary structure (DSSP, 8-state):
--SHHHHTT-GGG--HHHHHHHHHHHHHHHHHHHHHGGGS-HHHHHHHHHHHHHHHHHHHHHHHHHHHHHHHHHHHT-GGGGGGHHHHHHHHHHHHHHHHHHHHHHHHHHHHHHTSPPTT--

InterPro domains:
  IPR007899 CHAD domain [PF05235] (4-72)
  IPR038186 CHAD domain superfamily [G3DSA:1.40.20.10] (2-119)

pLDDT: mean 84.92, std 16.25, range [35.66, 96.56]

Sequence (122 aa):
PKQFARSARHPDSVDSLQLHGLRILAKKLRYSAEIFLHLYDRRKTKPFLAALGGVQDVLGQVNDDVAAQRLLDKLAGDECLAAHQEAIVLSRGWITHDLSGQLAALRKSMQYFNKQAVFWKK

Organism: NCBI:txid1796491

Radius of gyration: 17.93 Å; chains: 1; bounding box: 39×20×56 Å